Protein AF-A0A916HAW6-F1 (afdb_monomer)

Nearest PDB structures (foldseek):
  4zvb-assembly2_D  TM=3.904E-01  e=3.911E+00  Escherichia coli K-12
  7y58-assembly1_A  TM=3.161E-01  e=3.187E+00  Staphylococcus aureus

Foldseek 3Di:
DPPPQPDDDDPVQVVVLLVLLQVLLVCLLPLLVVLVVVCVVVVVDPVVCVVSLVVLLVVLLAVLLQVLLVVCLVPPHFLQSSLNSLLVSLLVNLVVCVVVVHDPSSSVSSNSSSNSNSNSNSNSNLNSNCNNQPDWDFFAAQAFSPGRDGNVSPHGQDADPVPRGRTHRHHPVVVD

pLDDT: mean 85.17, std 13.58, range [36.12, 97.5]

Secondary structure (DSSP, 8-state):
----------HHHHHHHHHHHHHHHHHHHHHHHHHHHHHGGGTT-HHHHHHHHHHHHHHHHHHHHHHHHHHHHHS---HHHHHHHHHHHHHHHHHHHHHTT--HHHHHHHHHHHHHHHHHHHHHHHHHHHHHH-SEEES-SSEETTT--B-TTS-TTPPPTTT---EEEPPGGGG-

Sequence (176 aa):
MEVAVKIRWTPRRIRVTAAYSLVGFLIAMLFSPVLLVFLLPTIHSMAWMVVCVPLACMIGYTVVGISARGTCRKSPAGPAGIAAGLIIGSIVIAFFASNAGTNIYMTLALPLFGLAQALGGYRGALRGLRENLGGPVPGVGSICAHCGYDLSATAGGWKCPECGGELRYASREAEV

Structure (mmCIF, N/CA/C/O backbone):
data_AF-A0A916HAW6-F1
#
_entry.id   AF-A0A916HAW6-F1
#
loop_
_atom_site.group_PDB
_atom_site.id
_atom_site.type_symbol
_atom_site.label_atom_id
_atom_site.label_alt_id
_atom_site.label_comp_id
_atom_site.label_asym_id
_atom_site.label_entity_id
_atom_site.label_seq_id
_atom_site.pdbx_PDB_ins_code
_atom_site.Cartn_x
_atom_site.Cartn_y
_atom_site.Cartn_z
_atom_site.occupancy
_atom_site.B_iso_or_equiv
_atom_site.auth_seq_id
_atom_site.auth_comp_id
_atom_site.auth_asym_id
_atom_site.auth_atom_id
_atom_site.pdbx_PDB_model_num
ATOM 1 N N . MET A 1 1 ? -11.410 18.889 33.989 1.00 36.12 1 MET A N 1
ATOM 2 C CA . MET A 1 1 ? -10.185 18.077 33.839 1.00 36.12 1 MET A CA 1
ATOM 3 C C . MET A 1 1 ? -10.364 17.222 32.599 1.00 36.12 1 MET A C 1
ATOM 5 O O . MET A 1 1 ? -11.146 16.283 32.634 1.00 36.12 1 MET A O 1
ATOM 9 N N . GLU A 1 2 ? -9.738 17.597 31.485 1.00 37.38 2 GLU A N 1
ATOM 10 C CA . GLU A 1 2 ? -9.724 16.766 30.279 1.00 37.38 2 GLU A CA 1
ATOM 11 C C . GLU A 1 2 ? -8.818 15.565 30.548 1.00 37.38 2 GLU A C 1
ATOM 13 O O . GLU A 1 2 ? -7.605 15.702 30.714 1.00 37.38 2 GLU A O 1
ATOM 18 N N . VAL A 1 3 ? -9.410 14.380 30.671 1.00 41.31 3 VAL A N 1
ATOM 19 C CA . VAL A 1 3 ? -8.638 13.141 30.735 1.00 41.31 3 VAL A CA 1
ATOM 20 C C . VAL A 1 3 ? -8.027 12.955 29.352 1.00 41.31 3 VAL A C 1
ATOM 22 O O . VAL A 1 3 ? -8.728 12.613 28.403 1.00 41.31 3 VAL A O 1
ATOM 25 N N . ALA A 1 4 ? -6.726 13.219 29.223 1.00 40.59 4 ALA A N 1
ATOM 26 C CA . ALA A 1 4 ? -5.970 12.938 28.012 1.00 40.59 4 ALA A CA 1
ATOM 27 C C . ALA A 1 4 ? -5.948 11.419 27.789 1.00 40.59 4 ALA A C 1
ATOM 29 O O . ALA A 1 4 ? -5.068 10.704 28.274 1.00 40.59 4 ALA A O 1
ATOM 30 N N . VAL A 1 5 ? -6.958 10.906 27.087 1.00 42.25 5 VAL A N 1
ATOM 31 C CA . VAL A 1 5 ? -7.019 9.504 26.690 1.00 42.25 5 VAL A CA 1
ATOM 32 C C . VAL A 1 5 ? -5.859 9.270 25.728 1.00 42.25 5 VAL A C 1
ATOM 34 O O . VAL A 1 5 ? -5.850 9.764 24.603 1.00 42.25 5 VAL A O 1
ATOM 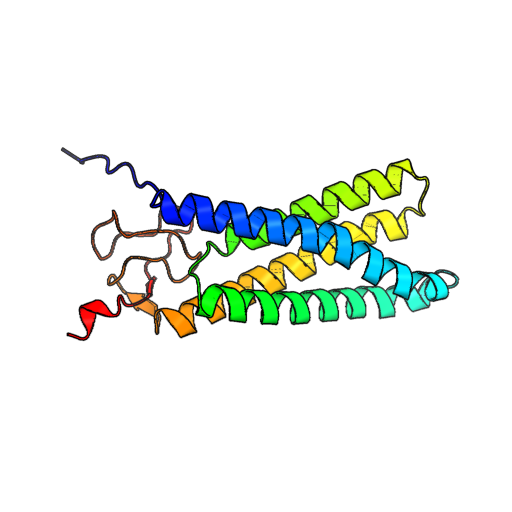37 N N . LYS A 1 6 ? -4.840 8.532 26.175 1.00 42.31 6 LYS A N 1
ATOM 38 C CA . LYS A 1 6 ? -3.748 8.070 25.312 1.00 42.31 6 LYS A CA 1
ATOM 39 C C . LYS A 1 6 ? -4.313 6.996 24.384 1.00 42.31 6 LYS A C 1
ATOM 41 O O . LYS A 1 6 ? -4.301 5.812 24.710 1.00 42.31 6 LYS A O 1
ATOM 46 N N . ILE A 1 7 ? -4.839 7.430 23.243 1.00 47.25 7 ILE A N 1
ATOM 47 C CA . ILE A 1 7 ? -5.381 6.558 22.203 1.00 47.25 7 ILE A CA 1
ATOM 48 C C . ILE A 1 7 ? -4.223 5.704 21.674 1.00 47.25 7 ILE A C 1
ATOM 50 O O . ILE A 1 7 ? -3.283 6.208 21.062 1.00 47.25 7 ILE A O 1
ATOM 54 N N . ARG A 1 8 ? -4.241 4.407 21.986 1.00 54.88 8 ARG A N 1
ATOM 55 C CA . ARG A 1 8 ? -3.257 3.436 21.503 1.00 54.88 8 ARG A CA 1
ATOM 56 C C . ARG A 1 8 ? -3.984 2.392 20.680 1.00 54.88 8 ARG A C 1
ATOM 58 O O . ARG A 1 8 ? -4.965 1.817 21.139 1.00 54.88 8 ARG A O 1
ATOM 65 N N . TRP A 1 9 ? -3.454 2.113 19.495 1.00 59.19 9 TRP A N 1
ATOM 66 C CA . TRP A 1 9 ? -3.799 0.917 18.740 1.00 59.19 9 TRP A CA 1
ATOM 67 C C . TRP A 1 9 ? -3.738 -0.306 19.656 1.00 59.19 9 TRP A C 1
ATOM 69 O O . TRP A 1 9 ? -2.763 -0.475 20.399 1.00 59.19 9 TRP A O 1
ATOM 79 N N . THR A 1 10 ? -4.737 -1.187 19.582 1.00 74.25 10 THR A N 1
ATOM 80 C CA . THR A 1 10 ? -4.650 -2.454 20.313 1.00 74.25 10 THR A CA 1
ATOM 81 C C . THR A 1 10 ? -3.356 -3.192 19.913 1.00 74.25 10 THR A C 1
ATOM 83 O O . THR A 1 10 ? -3.045 -3.287 18.720 1.00 74.25 10 THR A O 1
ATOM 86 N N . PRO A 1 11 ? -2.574 -3.755 20.859 1.00 79.00 11 PRO A N 1
ATOM 87 C CA . PRO A 1 11 ? -1.291 -4.403 20.550 1.00 79.00 11 PRO A CA 1
ATOM 88 C C . PRO A 1 11 ? -1.403 -5.521 19.506 1.00 79.00 11 PRO A C 1
ATOM 90 O O . PRO A 1 11 ? -0.452 -5.832 18.790 1.00 79.00 11 PRO A O 1
ATOM 93 N N . ARG A 1 12 ? -2.581 -6.149 19.415 1.00 80.06 12 ARG A N 1
ATOM 94 C CA . ARG A 1 12 ? -2.911 -7.132 18.381 1.00 80.06 12 ARG A CA 1
ATOM 95 C C . ARG A 1 12 ? -2.966 -6.486 16.995 1.00 80.06 12 ARG A C 1
ATOM 97 O O . ARG A 1 12 ? -2.377 -7.019 16.063 1.00 80.06 12 ARG A O 1
ATOM 104 N N . ARG A 1 13 ? -3.614 -5.329 16.853 1.00 77.06 13 ARG A N 1
ATOM 105 C CA . ARG A 1 13 ? -3.778 -4.642 15.567 1.00 77.06 13 ARG A CA 1
ATOM 106 C C . ARG A 1 13 ? -2.492 -3.989 15.079 1.00 77.06 13 ARG A C 1
ATOM 108 O O . ARG A 1 13 ? -2.249 -4.014 13.876 1.00 77.06 13 ARG A O 1
ATOM 115 N N . ILE A 1 14 ? -1.641 -3.500 15.986 1.00 82.75 14 ILE A N 1
ATOM 116 C CA . ILE A 1 14 ? -0.275 -3.064 15.641 1.00 82.75 14 ILE A CA 1
ATOM 117 C C . ILE A 1 14 ? 0.489 -4.225 15.011 1.00 82.75 14 ILE A C 1
ATOM 119 O O . ILE A 1 14 ? 0.999 -4.085 13.907 1.00 82.75 14 ILE A O 1
ATOM 123 N N . ARG A 1 15 ? 0.512 -5.391 15.673 1.00 88.94 15 ARG A N 1
ATOM 124 C CA . ARG A 1 15 ? 1.212 -6.583 15.167 1.00 88.94 15 ARG A CA 1
ATOM 125 C C . ARG A 1 15 ? 0.683 -7.035 13.809 1.00 88.94 15 ARG A C 1
ATOM 127 O O . ARG A 1 15 ? 1.469 -7.312 12.913 1.00 88.94 15 ARG A O 1
ATOM 134 N N . VAL A 1 16 ? -0.638 -7.061 13.642 1.00 87.38 16 VAL A N 1
ATOM 135 C CA . VAL A 1 16 ? -1.284 -7.430 12.374 1.00 87.38 16 VAL A CA 1
ATOM 136 C C . VAL A 1 16 ? -0.960 -6.414 11.276 1.00 87.38 16 VAL A C 1
ATOM 138 O O . VAL A 1 16 ? -0.604 -6.799 10.168 1.00 87.38 16 VAL A O 1
ATOM 141 N N . THR A 1 17 ? -1.034 -5.117 11.579 1.00 88.00 17 THR A N 1
ATOM 142 C CA . THR A 1 17 ? -0.719 -4.054 10.615 1.00 88.00 17 THR A CA 1
ATOM 143 C C . THR A 1 17 ? 0.752 -4.099 10.225 1.00 88.00 17 THR A C 1
ATOM 145 O O . THR A 1 17 ? 1.039 -4.086 9.039 1.00 88.00 17 THR A O 1
ATOM 148 N N . ALA A 1 18 ? 1.667 -4.259 11.183 1.00 90.69 18 ALA A N 1
ATOM 149 C CA . ALA A 1 18 ? 3.095 -4.417 10.921 1.00 90.69 1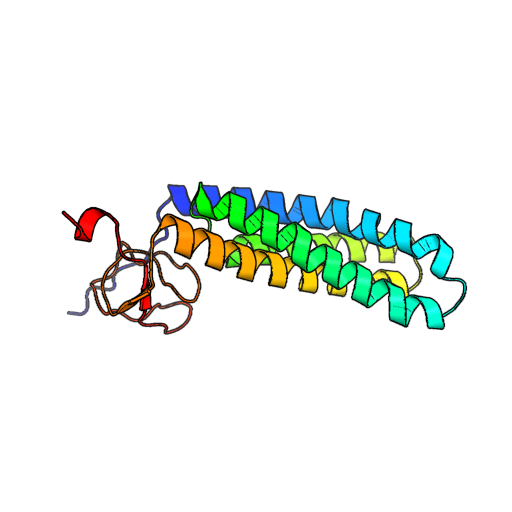8 ALA A CA 1
ATOM 150 C C . ALA A 1 18 ? 3.394 -5.659 10.065 1.00 90.69 18 ALA A C 1
ATOM 152 O O . ALA A 1 18 ? 4.162 -5.573 9.109 1.00 90.69 18 ALA A O 1
ATOM 153 N N . ALA A 1 19 ? 2.746 -6.795 10.349 1.00 92.12 19 ALA A N 1
ATOM 154 C CA . ALA A 1 19 ? 2.878 -8.000 9.535 1.00 92.12 19 ALA A CA 1
ATOM 155 C C . ALA A 1 19 ? 2.411 -7.760 8.091 1.00 92.12 19 ALA A C 1
ATOM 157 O O . ALA A 1 19 ? 3.113 -8.117 7.149 1.00 92.12 19 ALA A O 1
ATOM 158 N N . TYR A 1 20 ? 1.266 -7.101 7.890 1.00 92.12 20 TYR A N 1
ATOM 159 C CA . TYR A 1 20 ? 0.778 -6.797 6.543 1.00 92.12 20 TYR A CA 1
ATOM 160 C C . TYR A 1 20 ? 1.542 -5.664 5.847 1.00 92.12 20 TYR A C 1
ATOM 162 O O . TYR A 1 20 ? 1.634 -5.676 4.622 1.00 92.12 20 TYR A O 1
ATOM 170 N N . SER A 1 21 ? 2.144 -4.733 6.588 1.00 92.69 21 SER A N 1
ATOM 171 C CA . SER A 1 21 ? 3.124 -3.784 6.056 1.00 92.69 21 SER A CA 1
ATOM 172 C C . SER A 1 21 ? 4.347 -4.516 5.512 1.00 92.69 21 SER A C 1
ATOM 174 O O . SER A 1 21 ? 4.775 -4.229 4.399 1.00 92.69 21 SER A O 1
ATOM 176 N N . LEU A 1 22 ? 4.871 -5.501 6.252 1.00 95.25 22 LEU A N 1
ATOM 177 C CA . LEU A 1 22 ? 5.985 -6.334 5.796 1.00 95.25 22 LEU A CA 1
ATOM 178 C C . LEU A 1 22 ? 5.599 -7.153 4.557 1.00 95.25 22 LEU A C 1
ATOM 180 O O . LEU A 1 22 ? 6.357 -7.204 3.595 1.00 95.25 22 LEU A O 1
ATOM 184 N N . VAL A 1 23 ? 4.401 -7.741 4.535 1.00 93.94 23 VAL A N 1
ATOM 185 C CA . VAL A 1 23 ? 3.894 -8.442 3.344 1.00 93.94 23 VAL A CA 1
ATOM 186 C C . VAL A 1 23 ? 3.781 -7.489 2.152 1.00 93.94 23 VAL A C 1
ATOM 188 O O . VAL A 1 23 ? 4.233 -7.831 1.065 1.00 93.94 23 VAL A O 1
ATOM 191 N N . GLY A 1 24 ? 3.239 -6.282 2.343 1.00 90.88 24 GLY A N 1
ATOM 192 C CA . GLY A 1 24 ? 3.180 -5.252 1.303 1.00 90.88 24 GLY A CA 1
ATOM 193 C C . GLY A 1 24 ? 4.568 -4.875 0.780 1.00 90.88 24 GLY A C 1
ATOM 194 O O . GLY A 1 24 ? 4.773 -4.813 -0.427 1.00 90.88 24 GLY A O 1
ATOM 195 N N . PHE A 1 25 ? 5.542 -4.713 1.673 1.00 95.25 25 PHE A N 1
ATOM 196 C CA . PHE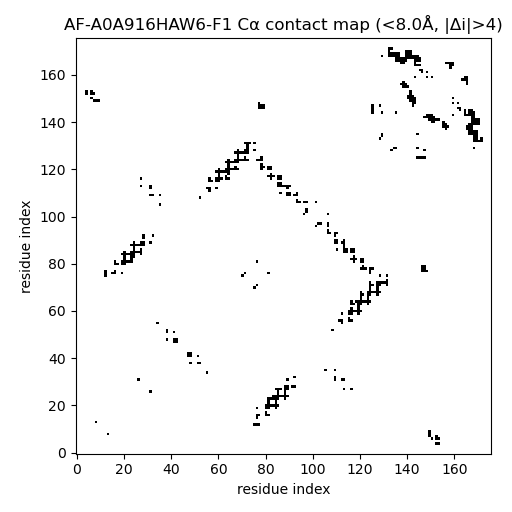 A 1 25 ? 6.938 -4.470 1.314 1.00 95.25 25 PHE A CA 1
ATOM 197 C C . PHE A 1 25 ? 7.520 -5.587 0.439 1.00 95.25 25 PHE A C 1
ATOM 199 O O . PHE A 1 25 ? 8.061 -5.308 -0.630 1.00 95.25 25 PHE A O 1
ATOM 206 N N . LEU A 1 26 ? 7.346 -6.850 0.841 1.00 95.06 26 LEU A N 1
ATOM 207 C CA . LEU A 1 26 ? 7.821 -8.006 0.074 1.00 95.06 26 LEU A CA 1
ATOM 208 C C . LEU A 1 26 ? 7.122 -8.121 -1.287 1.00 95.06 26 LEU A C 1
ATOM 210 O O . LEU A 1 26 ? 7.777 -8.398 -2.291 1.00 95.06 26 LEU A O 1
ATOM 214 N N . ILE A 1 27 ? 5.812 -7.857 -1.344 1.00 93.50 27 ILE A N 1
ATOM 215 C CA . ILE A 1 27 ? 5.061 -7.812 -2.604 1.00 93.50 27 ILE A CA 1
ATOM 216 C C . ILE A 1 27 ? 5.642 -6.737 -3.519 1.00 93.50 27 ILE A C 1
ATOM 218 O O . ILE A 1 27 ? 5.918 -7.037 -4.673 1.00 93.50 27 ILE A O 1
ATOM 222 N N . ALA A 1 28 ? 5.876 -5.515 -3.038 1.00 92.00 28 ALA A N 1
ATOM 223 C CA . ALA A 1 28 ? 6.434 -4.457 -3.876 1.00 92.00 28 ALA A CA 1
ATOM 224 C C . ALA A 1 28 ? 7.857 -4.777 -4.358 1.00 92.00 28 ALA A C 1
ATOM 226 O O . ALA A 1 28 ? 8.161 -4.529 -5.527 1.00 92.00 28 ALA A O 1
ATOM 227 N N . MET A 1 29 ? 8.700 -5.365 -3.501 1.00 92.75 29 MET A N 1
ATOM 228 C CA . MET A 1 29 ? 10.057 -5.785 -3.871 1.00 92.75 29 MET A CA 1
ATOM 229 C C . MET A 1 29 ? 10.082 -6.878 -4.940 1.00 92.75 29 MET A C 1
ATOM 231 O O . MET A 1 29 ? 10.990 -6.882 -5.760 1.00 92.75 29 MET A O 1
ATOM 235 N N . LEU A 1 30 ? 9.115 -7.800 -4.943 1.00 94.00 30 LEU A N 1
ATOM 236 C CA . LEU A 1 30 ? 9.069 -8.905 -5.907 1.00 94.00 30 LEU A CA 1
ATOM 237 C C . LEU A 1 30 ? 8.274 -8.545 -7.163 1.00 94.00 30 LEU A C 1
ATOM 239 O O . LEU A 1 30 ? 8.700 -8.807 -8.284 1.00 94.00 30 LEU A O 1
ATOM 243 N N . PHE A 1 31 ? 7.113 -7.926 -6.988 1.00 91.69 31 PHE A N 1
ATOM 244 C CA . PHE A 1 31 ? 6.169 -7.689 -8.069 1.00 91.69 31 PHE A CA 1
ATOM 245 C C . PHE A 1 31 ? 6.582 -6.523 -8.966 1.00 91.69 31 PHE A C 1
ATOM 247 O O . PHE A 1 31 ? 6.385 -6.597 -10.176 1.00 91.69 31 PHE A O 1
ATOM 254 N N . SER A 1 32 ? 7.201 -5.471 -8.416 1.00 90.25 32 SER A N 1
ATOM 255 C CA . SER A 1 32 ? 7.631 -4.322 -9.228 1.00 90.25 32 SER A CA 1
ATOM 256 C C . SER A 1 32 ? 8.732 -4.696 -10.233 1.00 90.25 32 SER A C 1
ATOM 258 O O . SER A 1 32 ? 8.598 -4.320 -11.397 1.00 90.25 32 SER A O 1
ATOM 260 N N . PRO A 1 33 ? 9.756 -5.500 -9.873 1.00 87.00 33 PRO A N 1
ATOM 261 C CA . PRO A 1 33 ? 10.691 -6.060 -10.848 1.00 87.00 33 PRO A CA 1
ATOM 262 C C . PRO A 1 33 ? 10.044 -7.005 -11.850 1.00 87.00 33 PRO A C 1
ATOM 264 O O . PRO A 1 33 ? 10.406 -6.961 -13.016 1.00 87.00 33 PRO A O 1
ATOM 267 N N . VAL A 1 34 ? 9.081 -7.838 -11.441 1.00 90.75 34 VAL A N 1
ATOM 268 C CA . VAL A 1 34 ? 8.371 -8.718 -12.386 1.00 90.75 34 VAL A CA 1
ATOM 269 C C . VAL A 1 34 ? 7.652 -7.883 -13.444 1.00 90.75 34 VAL A C 1
ATOM 271 O O . VAL A 1 34 ? 7.825 -8.134 -14.634 1.00 90.75 34 VAL A O 1
ATOM 274 N N . LEU A 1 35 ? 6.921 -6.842 -13.032 1.00 86.44 35 LEU A N 1
ATOM 275 C CA . LEU A 1 35 ? 6.302 -5.893 -13.960 1.00 86.44 35 LEU A CA 1
ATOM 276 C C . LEU A 1 35 ? 7.354 -5.222 -14.852 1.00 86.44 35 LEU A C 1
ATOM 278 O O . LEU A 1 35 ? 7.136 -5.111 -16.052 1.00 86.44 35 LEU A O 1
ATOM 282 N N . LEU A 1 36 ? 8.511 -4.846 -14.300 1.00 83.25 36 LEU A N 1
ATOM 283 C CA . LEU A 1 36 ? 9.617 -4.268 -15.063 1.00 83.25 36 LEU A CA 1
ATOM 284 C C . LEU A 1 36 ? 10.209 -5.247 -16.094 1.00 83.25 36 LEU A C 1
ATOM 286 O O . LEU A 1 36 ? 10.515 -4.835 -17.208 1.00 83.25 36 LEU A O 1
ATOM 290 N N . VAL A 1 37 ? 10.332 -6.537 -15.767 1.00 84.94 37 VAL A N 1
ATOM 291 C CA . VAL A 1 37 ? 10.826 -7.578 -16.685 1.00 84.94 37 VAL A CA 1
ATOM 292 C C . VAL A 1 37 ? 9.905 -7.721 -17.893 1.00 84.94 37 VAL A C 1
ATOM 294 O O . VAL A 1 37 ? 10.388 -7.796 -19.021 1.00 84.94 37 VAL A O 1
ATOM 297 N N . PHE A 1 38 ? 8.587 -7.660 -17.690 1.00 78.31 38 PHE A N 1
ATOM 298 C CA . PHE A 1 38 ? 7.623 -7.637 -18.796 1.00 78.31 38 PHE A CA 1
ATOM 299 C C . PHE A 1 38 ? 7.754 -6.392 -19.688 1.00 78.31 38 PHE A C 1
ATOM 301 O O . PHE A 1 38 ? 7.346 -6.429 -20.847 1.00 78.31 38 PHE A O 1
ATOM 308 N N . LEU A 1 39 ? 8.363 -5.315 -19.182 1.00 75.31 39 LEU A N 1
ATOM 309 C CA . LEU A 1 39 ? 8.655 -4.096 -19.936 1.00 75.31 39 LEU A CA 1
ATOM 310 C C . LEU A 1 39 ? 10.014 -4.139 -20.648 1.00 75.31 39 LEU A C 1
ATOM 312 O O . LEU A 1 39 ? 10.261 -3.298 -21.516 1.00 75.31 39 LEU A O 1
ATOM 316 N N . LEU A 1 40 ? 10.888 -5.109 -20.347 1.00 76.81 40 LEU A N 1
ATOM 317 C CA . LEU A 1 40 ? 12.226 -5.189 -20.945 1.00 76.81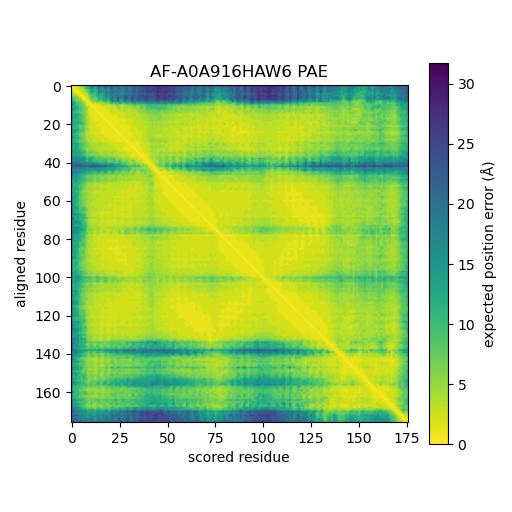 40 LEU A CA 1
ATOM 318 C C . LEU A 1 40 ? 12.231 -5.316 -22.484 1.00 76.81 40 LEU A C 1
ATOM 320 O O . LEU A 1 40 ? 13.039 -4.651 -23.127 1.00 76.81 40 LEU A O 1
ATOM 324 N N . PR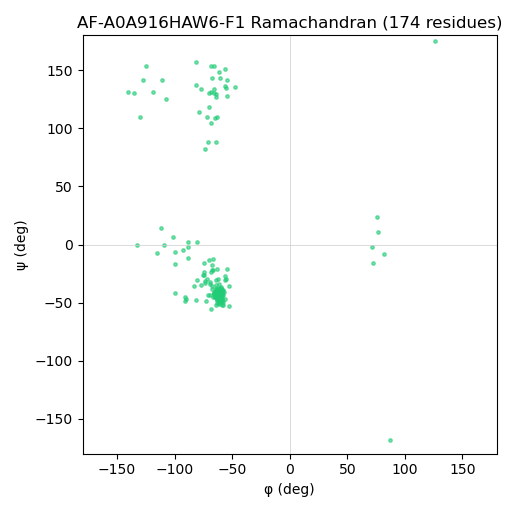O A 1 41 ? 11.332 -6.080 -23.131 1.00 68.50 41 PRO A N 1
ATOM 325 C CA . PRO A 1 41 ? 11.303 -6.151 -24.596 1.00 68.50 41 PRO A CA 1
ATOM 326 C C . PRO A 1 41 ? 10.879 -4.824 -25.245 1.00 68.50 41 PRO A C 1
ATOM 328 O O . PRO A 1 41 ? 11.170 -4.565 -26.409 1.00 68.50 41 PRO A O 1
ATOM 331 N N . THR A 1 42 ? 10.182 -3.972 -24.489 1.00 67.00 42 THR A N 1
ATOM 332 C CA . THR A 1 42 ? 9.575 -2.732 -24.985 1.00 67.00 42 THR A CA 1
ATOM 333 C C . THR A 1 42 ? 10.461 -1.491 -24.843 1.00 67.00 42 THR A C 1
ATOM 335 O O . THR A 1 42 ? 10.116 -0.430 -25.359 1.00 67.00 42 THR A O 1
ATOM 338 N N . ILE A 1 43 ? 11.634 -1.607 -24.208 1.00 63.50 43 ILE A N 1
ATOM 339 C CA . ILE A 1 43 ? 12.537 -0.467 -23.942 1.00 63.50 43 ILE A CA 1
ATOM 340 C C . ILE A 1 43 ? 13.137 0.110 -25.229 1.00 63.50 43 ILE A C 1
ATOM 342 O O . ILE A 1 43 ? 13.635 1.231 -25.235 1.00 63.50 43 ILE A O 1
ATOM 346 N N . HIS A 1 44 ? 13.106 -0.632 -26.338 1.00 71.06 44 HIS A N 1
ATOM 347 C CA . HIS A 1 44 ? 13.694 -0.171 -27.595 1.00 71.06 44 HIS A CA 1
ATOM 348 C C . HIS A 1 44 ? 12.968 1.040 -28.204 1.00 71.06 44 HIS A C 1
ATOM 350 O O . HIS A 1 44 ? 13.522 1.685 -29.088 1.00 71.06 44 HIS A O 1
ATOM 356 N N . SER A 1 45 ? 11.771 1.402 -27.720 1.00 80.12 45 SER A N 1
ATOM 357 C CA . SER A 1 45 ? 11.085 2.626 -28.141 1.00 80.12 45 SER A CA 1
ATOM 358 C C . SER A 1 45 ? 10.384 3.322 -26.977 1.00 80.12 45 SER A C 1
ATOM 360 O O . SER A 1 45 ? 9.595 2.715 -26.250 1.00 80.12 45 SER A O 1
ATOM 362 N N . MET A 1 46 ? 10.604 4.637 -26.848 1.00 79.81 46 MET A N 1
ATOM 363 C CA . MET A 1 46 ? 9.879 5.477 -25.885 1.00 79.81 46 MET A CA 1
ATOM 364 C C . MET A 1 46 ? 8.358 5.378 -26.051 1.00 79.81 46 MET A C 1
ATOM 366 O O . MET A 1 46 ? 7.637 5.488 -25.062 1.00 79.81 46 MET A O 1
ATOM 370 N N . ALA A 1 47 ? 7.869 5.123 -27.270 1.00 83.62 47 ALA A N 1
ATOM 371 C CA . ALA A 1 47 ? 6.440 4.993 -27.535 1.00 83.62 47 ALA A CA 1
ATOM 372 C C . ALA A 1 47 ? 5.810 3.839 -26.740 1.00 83.62 47 ALA A C 1
ATOM 374 O O . ALA A 1 47 ? 4.712 3.985 -26.206 1.00 83.62 47 ALA A O 1
ATOM 375 N N . TRP A 1 48 ? 6.517 2.714 -26.591 1.00 83.25 48 TRP A N 1
ATOM 376 C CA . TRP A 1 48 ? 5.992 1.586 -25.826 1.00 83.25 48 TRP A CA 1
ATOM 377 C C . TRP A 1 48 ? 6.014 1.834 -24.319 1.00 83.25 48 TRP A C 1
ATOM 379 O O . TRP A 1 48 ? 5.100 1.389 -23.629 1.00 83.25 48 TRP A O 1
ATOM 389 N N . MET A 1 49 ? 6.975 2.602 -23.795 1.00 82.69 49 MET A N 1
ATOM 390 C CA . MET A 1 49 ? 6.973 2.969 -22.372 1.00 82.69 49 MET A CA 1
ATOM 391 C C . MET A 1 49 ? 5.700 3.730 -21.980 1.00 82.69 49 MET A C 1
ATOM 393 O O . MET A 1 49 ? 5.130 3.457 -20.925 1.00 82.69 49 MET A O 1
ATOM 397 N N . VAL A 1 50 ? 5.209 4.617 -22.852 1.00 85.19 50 VAL A N 1
ATOM 398 C CA . VAL A 1 50 ? 3.968 5.381 -22.627 1.00 85.19 50 VAL A CA 1
ATOM 399 C C . VAL A 1 50 ? 2.742 4.471 -22.513 1.00 85.19 50 VAL A C 1
ATOM 401 O O . VAL A 1 50 ? 1.806 4.805 -21.795 1.00 85.19 50 VAL A O 1
ATOM 404 N N . VAL A 1 51 ? 2.739 3.311 -23.170 1.00 87.38 51 VAL A N 1
ATOM 405 C CA . VAL A 1 51 ? 1.614 2.362 -23.132 1.00 87.38 51 VAL A CA 1
ATOM 406 C C . VAL A 1 51 ? 1.770 1.366 -21.988 1.00 87.38 51 VAL A C 1
ATOM 408 O O . VAL A 1 51 ? 0.838 1.115 -21.220 1.00 87.38 51 VAL A O 1
ATOM 411 N N . CYS A 1 52 ? 2.958 0.789 -21.855 1.00 87.50 52 CYS A N 1
ATOM 412 C CA . CYS A 1 52 ? 3.157 -0.356 -20.992 1.00 87.50 52 CYS A CA 1
ATOM 413 C C . CYS A 1 52 ? 3.316 0.038 -19.514 1.00 87.50 52 CYS A C 1
ATOM 415 O O . CYS A 1 52 ? 2.865 -0.711 -18.649 1.00 87.50 52 CYS A O 1
ATOM 417 N N . VAL A 1 53 ? 3.861 1.224 -19.200 1.00 90.12 53 VAL A N 1
ATOM 418 C CA . VAL A 1 53 ? 3.950 1.712 -17.809 1.00 90.12 53 VAL A CA 1
ATOM 419 C C . VAL A 1 53 ? 2.553 1.935 -17.204 1.00 90.12 53 VAL A C 1
ATOM 421 O O . VAL A 1 53 ? 2.281 1.353 -16.152 1.00 90.12 53 VAL A O 1
ATOM 424 N N . PRO A 1 54 ? 1.615 2.675 -17.834 1.00 92.50 54 PRO A N 1
ATOM 425 C CA . PRO A 1 54 ? 0.251 2.791 -17.317 1.00 92.50 54 PRO A CA 1
ATOM 426 C C . PRO A 1 54 ?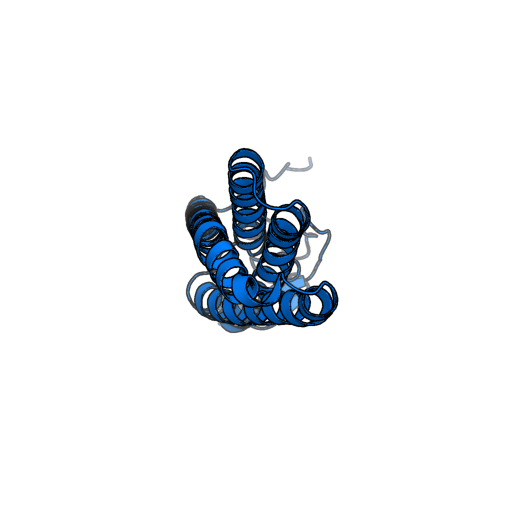 -0.464 1.447 -17.193 1.00 92.50 54 PRO A C 1
ATOM 428 O O . PRO A 1 54 ? -1.159 1.215 -16.203 1.00 92.50 54 PRO A O 1
ATOM 431 N N . LEU A 1 55 ? -0.270 0.542 -18.158 1.00 92.38 55 LEU A N 1
ATOM 432 C CA . LEU A 1 55 ? -0.861 -0.793 -18.108 1.00 92.38 55 LEU A CA 1
ATOM 433 C C . LEU A 1 55 ? -0.341 -1.590 -16.902 1.00 92.38 55 LEU A C 1
ATOM 435 O O . LEU A 1 55 ? -1.138 -2.149 -16.148 1.00 92.38 55 LEU A O 1
ATOM 439 N N . ALA A 1 56 ? 0.972 -1.581 -16.664 1.00 92.00 56 ALA A N 1
ATOM 440 C CA . ALA A 1 56 ? 1.587 -2.208 -15.498 1.00 92.00 56 ALA A CA 1
ATOM 441 C C . ALA A 1 56 ? 1.102 -1.575 -14.182 1.00 92.00 56 ALA A C 1
ATOM 443 O O . ALA A 1 56 ? 0.779 -2.299 -13.240 1.00 92.00 56 ALA A O 1
ATOM 444 N N . CYS A 1 57 ? 0.956 -0.245 -14.125 1.00 94.50 57 CYS A N 1
ATOM 445 C CA . CYS A 1 57 ? 0.342 0.451 -12.990 1.00 94.50 57 CYS A CA 1
ATOM 446 C C . CYS A 1 57 ? -1.100 -0.018 -12.741 1.00 94.50 57 CYS A C 1
ATOM 448 O O . CYS A 1 57 ? -1.468 -0.269 -11.594 1.00 94.50 57 CYS A O 1
ATOM 450 N N . MET A 1 58 ? -1.918 -0.164 -13.790 1.00 96.00 58 MET A N 1
ATOM 451 C CA . MET A 1 58 ? -3.301 -0.641 -13.663 1.00 96.00 58 MET A CA 1
ATOM 452 C C . MET A 1 58 ? -3.374 -2.092 -13.178 1.00 96.00 58 MET A C 1
ATOM 454 O O . MET A 1 58 ? -4.178 -2.408 -12.296 1.00 96.00 58 MET A O 1
ATOM 458 N N . ILE A 1 59 ? -2.518 -2.973 -13.701 1.00 94.56 59 ILE A N 1
ATOM 459 C CA . ILE A 1 59 ? -2.405 -4.361 -13.229 1.00 94.56 59 ILE A CA 1
ATOM 460 C C . ILE A 1 59 ? -1.977 -4.370 -11.755 1.00 94.56 59 ILE A C 1
ATOM 462 O O . ILE A 1 59 ? -2.615 -5.017 -10.926 1.00 94.56 59 ILE A O 1
ATOM 466 N N . GLY A 1 60 ? -0.963 -3.574 -11.404 1.00 94.50 60 GLY A N 1
ATOM 467 C CA . GLY A 1 60 ? -0.496 -3.372 -10.034 1.00 94.50 60 GLY A CA 1
ATOM 468 C C . GLY A 1 60 ? -1.611 -2.962 -9.078 1.00 94.50 60 GLY A C 1
ATOM 469 O O . GLY A 1 60 ? -1.855 -3.613 -8.062 1.00 94.50 60 GLY A O 1
ATOM 470 N N . TYR A 1 61 ? -2.334 -1.909 -9.447 1.00 96.94 61 TYR A N 1
ATOM 471 C CA . TYR A 1 61 ? -3.456 -1.372 -8.690 1.00 96.94 61 TYR A CA 1
ATOM 472 C C . TYR A 1 61 ? -4.566 -2.414 -8.479 1.00 96.94 61 TYR A C 1
ATOM 474 O O . TYR A 1 61 ? -5.065 -2.581 -7.364 1.00 96.94 61 TYR A O 1
ATOM 482 N N . THR A 1 62 ? -4.957 -3.134 -9.534 1.00 96.50 62 THR A N 1
ATOM 483 C CA . THR A 1 62 ? -6.080 -4.085 -9.487 1.00 96.50 62 THR A CA 1
ATOM 484 C C . THR A 1 62 ? -5.740 -5.351 -8.705 1.00 96.50 62 THR A C 1
ATOM 486 O O . THR A 1 62 ? -6.494 -5.721 -7.802 1.00 96.50 62 THR A O 1
ATOM 489 N N . VAL A 1 63 ? -4.598 -5.985 -8.986 1.00 95.81 63 VAL A N 1
ATOM 490 C CA . VAL A 1 63 ? -4.168 -7.226 -8.319 1.00 95.81 63 VAL A CA 1
ATOM 491 C C . VAL A 1 63 ? -3.952 -6.995 -6.825 1.00 95.81 63 VAL A C 1
ATOM 493 O O . VAL A 1 63 ? -4.482 -7.742 -5.992 1.00 95.81 63 VAL A O 1
ATOM 496 N N . VAL A 1 64 ? -3.231 -5.928 -6.462 1.00 96.44 64 VAL A N 1
ATOM 497 C CA . VAL A 1 64 ? -2.989 -5.591 -5.052 1.00 96.44 64 VAL A CA 1
ATOM 498 C C . VAL A 1 64 ? -4.291 -5.175 -4.370 1.00 96.44 64 VAL A C 1
ATOM 500 O O . VAL A 1 64 ? -4.545 -5.589 -3.240 1.00 96.44 64 VAL A O 1
ATOM 503 N N . GLY A 1 65 ? -5.170 -4.440 -5.058 1.00 97.00 65 GLY A N 1
ATOM 504 C CA . GLY A 1 65 ? -6.470 -4.049 -4.516 1.00 97.00 65 GLY A CA 1
ATOM 505 C C . GLY A 1 65 ? -7.394 -5.232 -4.213 1.00 97.00 65 GLY A C 1
ATOM 506 O O . GLY A 1 65 ? -7.992 -5.285 -3.136 1.00 97.00 65 GLY A O 1
ATOM 507 N N . ILE A 1 66 ? -7.486 -6.219 -5.109 1.00 96.94 66 ILE A N 1
ATOM 508 C CA . ILE A 1 66 ? -8.270 -7.445 -4.876 1.00 96.94 66 ILE A CA 1
ATOM 509 C C . ILE A 1 66 ? -7.691 -8.236 -3.693 1.00 96.94 66 ILE A C 1
ATOM 511 O O . ILE A 1 66 ? -8.438 -8.667 -2.810 1.00 96.94 66 ILE A O 1
ATOM 515 N N . SER A 1 67 ? -6.365 -8.369 -3.636 1.00 95.31 67 SER A N 1
ATOM 516 C CA . SER A 1 67 ? -5.669 -9.103 -2.571 1.00 95.31 67 SER A CA 1
ATOM 517 C C . SER A 1 67 ? -5.841 -8.434 -1.203 1.00 95.31 67 SER A C 1
ATOM 519 O O . SER A 1 67 ? -6.173 -9.093 -0.212 1.00 95.31 67 SER A O 1
ATOM 521 N N . ALA A 1 68 ? -5.694 -7.107 -1.146 1.00 95.75 68 ALA A N 1
ATOM 522 C CA . ALA A 1 68 ? -5.897 -6.321 0.066 1.00 95.75 68 ALA A CA 1
ATOM 523 C C . ALA A 1 68 ? -7.354 -6.383 0.544 1.00 95.75 68 ALA A C 1
ATOM 525 O O . ALA A 1 68 ? -7.600 -6.562 1.736 1.00 95.75 68 ALA A O 1
ATOM 526 N N . ARG A 1 69 ? -8.327 -6.337 -0.378 1.00 96.81 69 ARG A N 1
ATOM 527 C CA . ARG A 1 69 ? -9.748 -6.537 -0.057 1.00 96.81 69 ARG A CA 1
ATOM 528 C C . ARG A 1 69 ? -9.989 -7.899 0.581 1.00 96.81 69 ARG A C 1
ATOM 530 O O . ARG A 1 69 ? -10.579 -7.962 1.655 1.00 96.81 69 ARG A O 1
ATOM 537 N N . GLY A 1 70 ? -9.522 -8.978 -0.050 1.00 94.56 70 GLY A N 1
ATOM 538 C CA . GLY A 1 70 ? -9.691 -10.339 0.469 1.00 94.56 70 GLY A CA 1
ATOM 539 C C . GLY A 1 70 ? -9.064 -10.526 1.854 1.00 94.56 70 GLY A C 1
ATOM 540 O O . GLY A 1 70 ? -9.643 -11.191 2.714 1.00 94.56 70 GLY A O 1
ATOM 541 N N . THR A 1 71 ? -7.922 -9.877 2.083 1.00 93.00 71 THR A N 1
ATOM 542 C CA . THR A 1 71 ? -7.212 -9.880 3.365 1.00 93.00 71 THR A CA 1
ATOM 543 C C . THR A 1 71 ? -7.990 -9.127 4.442 1.00 93.00 71 THR A C 1
ATOM 545 O O . THR A 1 71 ? -8.336 -9.712 5.467 1.00 93.00 71 THR A O 1
ATOM 548 N N . CYS A 1 72 ? -8.340 -7.860 4.199 1.00 91.69 72 CYS A N 1
ATOM 549 C CA . CYS A 1 72 ? -9.054 -7.017 5.163 1.00 91.69 72 CYS A CA 1
ATOM 550 C C . CYS A 1 72 ? -10.489 -7.486 5.440 1.00 91.69 72 CYS A C 1
ATOM 552 O O . CYS A 1 72 ? -11.024 -7.213 6.517 1.00 91.69 72 CYS A O 1
ATOM 554 N N . ARG A 1 73 ? -11.082 -8.255 4.515 1.00 92.94 73 ARG A N 1
ATOM 555 C CA . ARG A 1 73 ? -12.360 -8.939 4.735 1.00 92.94 73 ARG A CA 1
ATOM 556 C C . ARG A 1 73 ? -12.281 -9.997 5.842 1.00 92.94 73 ARG A C 1
ATOM 558 O O . ARG A 1 73 ? -13.281 -10.256 6.495 1.00 92.94 73 ARG A O 1
ATOM 565 N N . LYS A 1 74 ? -11.115 -10.625 6.039 1.00 89.31 74 LYS A N 1
ATOM 566 C CA . LYS A 1 74 ? -10.894 -11.675 7.052 1.00 89.31 74 LYS A CA 1
ATOM 567 C C . LYS A 1 74 ? -10.212 -11.135 8.311 1.00 89.31 74 LYS A C 1
ATOM 569 O O . LYS A 1 74 ? -10.608 -11.479 9.419 1.00 89.31 74 LYS A O 1
ATOM 574 N N . SER A 1 75 ? -9.212 -10.274 8.135 1.00 87.69 75 SER A N 1
ATOM 575 C CA . SER A 1 75 ? -8.354 -9.756 9.204 1.00 87.69 75 SER A CA 1
ATOM 576 C C . SER A 1 75 ? -8.265 -8.229 9.110 1.00 87.69 75 SER A C 1
ATOM 578 O O . SER A 1 75 ? -7.636 -7.728 8.177 1.00 87.69 75 SER A O 1
ATOM 580 N N . PRO A 1 76 ? -8.857 -7.457 10.045 1.00 82.19 76 PRO A N 1
ATOM 581 C CA . PRO A 1 76 ? -8.927 -5.997 9.949 1.00 82.19 76 PRO A CA 1
ATOM 582 C C . PRO A 1 76 ? -7.569 -5.319 10.221 1.00 82.19 76 PRO A C 1
ATOM 584 O O . PRO A 1 76 ? -7.283 -4.832 11.318 1.00 82.19 76 PRO A O 1
ATOM 587 N N . ALA A 1 77 ? -6.723 -5.271 9.194 1.00 87.69 77 ALA A N 1
ATOM 588 C CA . ALA A 1 77 ? -5.454 -4.547 9.181 1.00 87.69 77 ALA A CA 1
ATOM 589 C C . ALA A 1 77 ? -5.645 -3.049 8.890 1.00 87.69 77 ALA A C 1
ATOM 591 O O . ALA A 1 77 ? -6.647 -2.651 8.293 1.00 87.69 77 ALA A O 1
ATOM 592 N N . GLY A 1 78 ? -4.681 -2.217 9.295 1.00 86.88 78 GLY A N 1
ATOM 593 C CA . GLY A 1 78 ? -4.642 -0.800 8.928 1.00 86.88 78 GLY A CA 1
ATOM 594 C C . GLY A 1 78 ? -4.310 -0.605 7.437 1.00 86.88 78 GLY A C 1
ATOM 595 O O . GLY A 1 78 ? -3.205 -0.970 7.031 1.00 86.88 78 GLY A O 1
ATOM 596 N N . PRO A 1 79 ? -5.195 0.005 6.620 1.00 92.00 79 PRO A N 1
ATOM 597 C CA . PRO A 1 79 ? -4.950 0.231 5.190 1.00 92.00 79 PRO A CA 1
ATOM 598 C C . PRO A 1 79 ? -3.685 1.052 4.912 1.00 92.00 79 PRO A C 1
ATOM 600 O O . PRO A 1 79 ? -2.933 0.746 3.988 1.00 92.00 79 PRO A O 1
ATOM 603 N N . ALA A 1 80 ? -3.423 2.065 5.745 1.00 91.12 80 ALA A N 1
ATOM 604 C CA . ALA A 1 80 ? -2.238 2.915 5.639 1.00 91.12 80 ALA A CA 1
ATOM 605 C C . ALA A 1 80 ? -0.932 2.121 5.809 1.00 91.12 80 ALA A C 1
ATOM 607 O O . ALA A 1 80 ? 0.031 2.364 5.089 1.00 91.12 80 ALA A O 1
ATOM 608 N N . GLY A 1 81 ? -0.914 1.125 6.702 1.00 90.31 81 GLY A N 1
ATOM 609 C CA . GLY A 1 81 ? 0.253 0.266 6.896 1.00 90.31 81 GLY A CA 1
ATOM 610 C C . GLY A 1 81 ? 0.584 -0.564 5.654 1.00 90.31 81 GLY A C 1
ATOM 611 O O . GLY A 1 81 ? 1.754 -0.666 5.286 1.00 90.31 81 GLY A O 1
ATOM 612 N N . ILE A 1 82 ? -0.431 -1.117 4.982 1.00 93.56 82 ILE A N 1
ATOM 613 C CA . ILE A 1 82 ? -0.254 -1.876 3.732 1.00 93.56 82 ILE A CA 1
ATOM 614 C C . ILE A 1 82 ? 0.317 -0.962 2.641 1.00 93.56 82 ILE A C 1
ATOM 616 O O . ILE A 1 82 ? 1.302 -1.311 1.993 1.00 93.56 82 ILE A O 1
ATOM 620 N N . ALA A 1 83 ? -0.270 0.228 2.476 1.00 95.06 83 ALA A N 1
ATOM 621 C CA . ALA A 1 83 ? 0.177 1.216 1.498 1.00 95.06 83 ALA A CA 1
ATOM 622 C C . ALA A 1 83 ? 1.623 1.676 1.751 1.00 95.06 83 ALA A C 1
ATOM 624 O O . ALA A 1 83 ? 2.422 1.720 0.818 1.00 95.06 83 ALA A O 1
ATOM 625 N N . ALA A 1 84 ? 1.980 1.951 3.009 1.00 94.94 84 ALA A N 1
ATOM 626 C CA . ALA A 1 84 ? 3.334 2.344 3.388 1.00 94.94 84 ALA A CA 1
ATOM 627 C C . ALA A 1 84 ? 4.359 1.253 3.052 1.00 94.94 84 ALA A C 1
ATOM 629 O O . ALA A 1 84 ? 5.392 1.550 2.457 1.00 94.94 84 ALA A O 1
ATOM 630 N N . GLY A 1 85 ? 4.051 -0.011 3.366 1.00 94.75 85 GLY A N 1
ATOM 631 C CA . GLY A 1 85 ? 4.907 -1.146 3.017 1.00 94.75 85 GLY A CA 1
ATOM 632 C C . GLY A 1 85 ? 5.185 -1.225 1.515 1.00 94.75 85 GLY A C 1
ATOM 633 O O . GLY A 1 85 ? 6.342 -1.324 1.111 1.00 94.75 85 GLY A O 1
ATOM 634 N N . LEU A 1 86 ? 4.140 -1.099 0.691 1.00 96.56 86 LEU A N 1
ATOM 635 C CA . LEU A 1 86 ? 4.251 -1.133 -0.772 1.00 96.56 86 LEU A CA 1
ATOM 636 C C . LEU A 1 86 ? 5.123 0.011 -1.320 1.00 96.56 86 LEU A C 1
ATOM 638 O O . LEU A 1 86 ? 6.019 -0.227 -2.130 1.00 96.56 86 LEU A O 1
ATOM 642 N N . ILE A 1 87 ? 4.914 1.245 -0.846 1.00 96.31 87 ILE A N 1
ATOM 643 C CA . ILE A 1 87 ? 5.722 2.402 -1.269 1.00 96.31 87 ILE A CA 1
ATOM 644 C C . ILE A 1 87 ? 7.185 2.204 -0.867 1.00 96.31 87 ILE A C 1
ATOM 646 O O . ILE A 1 87 ? 8.069 2.319 -1.714 1.00 96.31 87 ILE A O 1
ATOM 650 N N . ILE A 1 88 ? 7.454 1.858 0.395 1.00 96.88 88 ILE A N 1
ATOM 651 C CA . ILE A 1 88 ? 8.823 1.670 0.893 1.00 96.88 88 ILE A CA 1
ATOM 652 C C . ILE A 1 88 ? 9.532 0.564 0.104 1.00 96.88 88 ILE A C 1
ATOM 654 O O . ILE A 1 88 ? 10.662 0.764 -0.335 1.00 96.88 88 ILE A O 1
ATOM 658 N N . GLY A 1 89 ? 8.861 -0.564 -0.152 1.00 95.38 89 GLY A N 1
ATOM 659 C CA . GLY A 1 89 ? 9.425 -1.656 -0.952 1.00 95.38 89 GLY A CA 1
ATOM 660 C C . GLY A 1 89 ? 9.794 -1.214 -2.367 1.00 95.38 89 GLY A C 1
ATOM 661 O O . GLY A 1 89 ? 10.874 -1.549 -2.853 1.00 95.38 89 GLY A O 1
ATOM 662 N N . SER A 1 90 ? 8.948 -0.394 -2.999 1.00 96.06 90 SER A N 1
ATOM 663 C CA . SER A 1 90 ? 9.210 0.153 -4.336 1.00 96.06 90 SER A CA 1
ATOM 664 C C . SER A 1 90 ? 10.386 1.139 -4.382 1.00 96.06 90 SER A C 1
ATOM 666 O O . SER A 1 90 ? 11.155 1.143 -5.341 1.00 96.06 90 SER A O 1
ATOM 668 N N . ILE A 1 91 ? 10.572 1.945 -3.333 1.00 96.19 91 ILE A N 1
ATOM 669 C CA . ILE A 1 91 ? 11.692 2.889 -3.231 1.00 96.19 91 ILE A CA 1
ATOM 670 C C . ILE A 1 91 ? 12.997 2.128 -3.006 1.00 96.19 91 ILE A C 1
ATOM 672 O O . ILE A 1 91 ? 14.000 2.420 -3.653 1.00 96.19 91 ILE A O 1
ATOM 676 N N . VAL A 1 92 ? 12.984 1.122 -2.127 1.00 97.12 92 VAL A N 1
ATOM 677 C CA . VAL A 1 92 ? 14.160 0.288 -1.851 1.00 97.12 92 VAL A CA 1
ATOM 678 C C . VAL A 1 92 ? 14.616 -0.435 -3.116 1.00 97.12 92 VAL A C 1
ATOM 680 O O . VAL A 1 92 ? 15.801 -0.404 -3.442 1.00 97.12 92 VAL A O 1
ATOM 683 N N . ILE A 1 93 ? 13.697 -1.033 -3.880 1.00 95.12 93 ILE A N 1
ATOM 684 C CA . ILE A 1 93 ? 14.077 -1.711 -5.124 1.00 95.12 93 ILE A CA 1
ATOM 685 C C . ILE A 1 93 ? 14.538 -0.728 -6.209 1.00 95.12 93 ILE A C 1
ATOM 687 O O . ILE A 1 93 ? 15.477 -1.037 -6.937 1.00 95.12 93 ILE A O 1
ATOM 691 N N . ALA A 1 94 ? 13.959 0.477 -6.278 1.00 94.44 94 ALA A N 1
ATOM 692 C CA . ALA A 1 94 ? 14.443 1.538 -7.162 1.00 94.44 94 ALA A CA 1
ATOM 693 C C . ALA A 1 94 ? 15.870 1.977 -6.802 1.00 94.44 94 ALA A C 1
ATOM 695 O O . ALA A 1 94 ? 16.701 2.158 -7.690 1.00 94.44 94 ALA A O 1
ATOM 696 N N . PHE A 1 95 ? 16.185 2.080 -5.508 1.00 95.75 95 PHE A N 1
ATOM 697 C CA . PHE A 1 95 ? 17.538 2.367 -5.037 1.00 95.75 95 PHE A CA 1
ATOM 698 C C . PHE A 1 95 ? 18.527 1.274 -5.466 1.00 95.75 95 PHE A C 1
ATOM 700 O O . PHE A 1 95 ? 19.579 1.587 -6.023 1.00 95.75 95 PHE A O 1
ATOM 707 N N . PHE A 1 96 ? 18.188 -0.006 -5.282 1.00 95.31 96 PHE A N 1
ATOM 708 C CA . PHE A 1 96 ? 19.038 -1.109 -5.746 1.00 95.31 96 PHE A CA 1
ATOM 709 C C . PHE A 1 96 ? 19.220 -1.110 -7.269 1.00 95.31 96 PHE A C 1
ATOM 711 O O . PHE A 1 96 ? 20.344 -1.264 -7.741 1.00 95.31 96 PHE A O 1
ATOM 718 N N . ALA A 1 97 ? 18.150 -0.874 -8.032 1.00 91.44 97 ALA A N 1
ATOM 719 C CA . ALA A 1 97 ? 18.209 -0.777 -9.490 1.00 91.44 97 ALA A CA 1
ATOM 720 C C . ALA A 1 97 ? 19.151 0.356 -9.940 1.00 91.44 97 ALA A C 1
ATOM 722 O O . ALA A 1 97 ? 20.053 0.135 -10.748 1.00 91.44 97 ALA A O 1
ATOM 723 N N . SER A 1 98 ? 19.030 1.539 -9.323 1.00 93.06 98 SER A N 1
ATOM 724 C CA . SER A 1 98 ? 19.907 2.682 -9.597 1.00 93.06 98 SER A CA 1
ATOM 725 C C . SER A 1 98 ? 21.387 2.362 -9.371 1.00 93.06 98 SER A C 1
ATOM 727 O O . SER A 1 98 ? 22.224 2.779 -10.166 1.00 93.06 98 SER A O 1
ATOM 729 N N . ASN A 1 99 ? 21.719 1.623 -8.307 1.00 94.56 99 ASN A N 1
ATOM 730 C CA . ASN A 1 99 ? 23.100 1.226 -8.009 1.00 94.56 99 ASN A CA 1
ATOM 731 C C . ASN A 1 99 ? 23.615 0.115 -8.939 1.00 94.56 99 ASN A C 1
ATOM 733 O O . ASN A 1 99 ? 24.818 0.006 -9.151 1.00 94.56 99 ASN A O 1
ATOM 737 N N . ALA A 1 100 ? 22.721 -0.683 -9.524 1.00 92.50 100 ALA A N 1
ATOM 738 C CA . ALA A 1 100 ? 23.061 -1.709 -10.508 1.00 92.50 100 ALA A CA 1
ATOM 739 C C . ALA A 1 100 ? 23.276 -1.150 -11.931 1.00 92.50 100 ALA A C 1
ATOM 741 O O . ALA A 1 100 ? 23.515 -1.919 -12.859 1.00 92.50 100 ALA A O 1
ATOM 742 N N . GLY A 1 101 ? 23.176 0.171 -12.123 1.00 89.38 101 GLY A N 1
ATOM 743 C CA . GLY A 1 101 ? 23.361 0.812 -13.426 1.00 89.38 101 GLY A CA 1
ATOM 744 C C . GLY A 1 101 ? 22.176 0.638 -14.380 1.00 89.38 101 GLY A C 1
ATOM 745 O O . GLY A 1 101 ? 22.356 0.712 -15.595 1.00 89.38 101 GLY A O 1
ATOM 746 N N . THR A 1 102 ? 20.960 0.398 -13.869 1.00 86.56 102 THR A N 1
ATOM 747 C CA . THR A 1 102 ? 19.766 0.357 -14.727 1.00 86.56 102 THR A CA 1
ATOM 748 C C . THR A 1 102 ? 19.465 1.723 -15.340 1.00 86.56 102 THR A C 1
ATOM 750 O O . THR A 1 102 ? 19.776 2.771 -14.776 1.00 86.56 102 THR A O 1
ATOM 753 N N . ASN A 1 103 ? 18.794 1.715 -16.493 1.00 87.00 103 ASN A N 1
ATOM 754 C CA . ASN A 1 103 ? 18.359 2.933 -17.170 1.00 87.00 103 ASN A CA 1
ATOM 755 C C . ASN A 1 103 ? 17.486 3.812 -16.247 1.00 87.00 103 ASN A C 1
ATOM 757 O O . ASN A 1 103 ? 16.566 3.309 -15.599 1.00 87.00 103 ASN A O 1
ATOM 761 N N . ILE A 1 104 ? 17.730 5.129 -16.237 1.00 88.69 104 ILE A N 1
ATOM 762 C CA . ILE A 1 104 ? 17.010 6.098 -15.396 1.00 88.69 104 ILE A CA 1
ATOM 763 C C . ILE A 1 104 ? 15.482 6.016 -15.539 1.00 88.69 104 ILE A C 1
ATOM 765 O O . ILE A 1 104 ? 14.773 6.133 -14.541 1.00 88.69 104 ILE A O 1
ATOM 769 N N . TYR A 1 105 ? 14.960 5.742 -16.738 1.00 87.06 105 TYR A N 1
ATOM 770 C CA . TYR A 1 105 ? 13.518 5.602 -16.961 1.00 87.06 105 TYR A CA 1
ATOM 771 C C . TYR A 1 105 ? 12.930 4.405 -16.205 1.00 87.06 105 TYR A C 1
ATOM 773 O O . TYR A 1 105 ? 11.839 4.502 -15.648 1.00 87.06 105 TYR A O 1
ATOM 781 N N . MET A 1 106 ? 13.664 3.292 -16.126 1.00 84.94 106 MET A N 1
ATOM 782 C CA . MET A 1 106 ? 13.249 2.118 -15.351 1.00 84.94 106 MET A CA 1
ATOM 783 C C . MET A 1 106 ? 13.287 2.395 -13.856 1.00 84.94 106 MET A C 1
ATOM 785 O O . MET A 1 106 ? 12.354 2.047 -13.135 1.00 84.94 106 MET A O 1
ATOM 789 N N . THR A 1 107 ? 14.350 3.060 -13.405 1.00 90.94 107 THR A N 1
ATOM 790 C CA . THR A 1 107 ? 14.515 3.456 -12.008 1.00 90.94 107 THR A CA 1
ATOM 791 C C . THR A 1 107 ? 13.366 4.361 -11.560 1.00 90.94 107 THR A C 1
ATOM 793 O O . THR A 1 107 ? 12.823 4.162 -10.477 1.00 90.94 107 THR A O 1
ATOM 796 N N . LEU A 1 108 ? 12.935 5.305 -12.405 1.00 90.88 108 LEU A N 1
ATOM 797 C CA . LEU A 1 108 ? 11.801 6.195 -12.128 1.00 90.88 108 LEU A CA 1
ATOM 798 C C . LEU A 1 108 ? 10.430 5.512 -12.262 1.00 90.88 108 LEU A C 1
ATOM 800 O O . LEU A 1 108 ? 9.478 5.925 -11.600 1.00 90.88 108 LEU A O 1
ATOM 804 N N . ALA A 1 109 ? 10.308 4.460 -13.075 1.00 91.19 109 ALA A N 1
ATOM 805 C CA . ALA A 1 109 ? 9.065 3.700 -13.201 1.00 91.19 109 ALA A CA 1
ATOM 806 C C . ALA A 1 109 ? 8.737 2.890 -11.932 1.00 91.19 109 ALA A C 1
ATOM 808 O O . ALA A 1 109 ? 7.566 2.737 -11.584 1.00 91.19 109 ALA A O 1
ATOM 809 N N . LEU A 1 110 ? 9.750 2.410 -11.202 1.00 93.12 110 LEU A N 1
ATOM 810 C CA . LEU A 1 110 ? 9.563 1.578 -10.006 1.00 93.12 110 LEU A CA 1
ATOM 811 C C . LEU A 1 110 ? 8.761 2.282 -8.884 1.00 93.12 110 LEU A C 1
ATOM 813 O O . LEU A 1 110 ? 7.779 1.694 -8.420 1.00 93.12 110 LEU A O 1
ATOM 817 N N . PRO A 1 111 ? 9.065 3.535 -8.481 1.00 94.94 111 PRO A N 1
ATOM 818 C CA . PRO A 1 111 ? 8.233 4.279 -7.532 1.00 94.94 111 PRO A CA 1
ATOM 819 C C . PRO A 1 111 ? 6.805 4.527 -8.028 1.00 94.94 111 PRO A C 1
ATOM 821 O O . PRO A 1 111 ? 5.869 4.512 -7.228 1.00 94.94 111 PRO A O 1
ATOM 824 N N . LEU A 1 112 ? 6.609 4.725 -9.338 1.00 94.69 112 LEU A N 1
ATOM 825 C CA . LEU A 1 112 ? 5.272 4.899 -9.917 1.00 94.69 112 LEU A CA 1
ATOM 826 C C . LEU A 1 112 ? 4.438 3.619 -9.782 1.00 94.69 112 LEU A C 1
ATOM 828 O O . LEU A 1 112 ? 3.267 3.688 -9.397 1.00 94.69 112 LEU A O 1
ATOM 832 N N . PHE A 1 113 ? 5.044 2.449 -10.012 1.00 94.44 113 PHE A N 1
ATOM 833 C CA . PHE A 1 113 ? 4.393 1.163 -9.753 1.00 94.44 113 PHE A CA 1
ATOM 834 C C . PHE A 1 113 ? 4.051 0.997 -8.276 1.00 94.44 113 PHE A C 1
ATOM 836 O O . PHE A 1 113 ? 2.924 0.620 -7.955 1.00 94.44 113 PHE A O 1
ATOM 843 N N . GLY A 1 114 ? 4.980 1.334 -7.379 1.00 95.25 114 GLY A N 1
ATOM 844 C CA . GLY A 1 114 ? 4.745 1.304 -5.938 1.00 95.25 114 GLY A CA 1
ATOM 845 C C . GLY A 1 114 ? 3.582 2.183 -5.499 1.00 95.25 114 GLY A C 1
ATOM 846 O O . GLY A 1 114 ? 2.730 1.741 -4.731 1.00 95.25 114 GLY A O 1
ATOM 847 N N . LEU A 1 115 ? 3.489 3.402 -6.036 1.00 97.00 115 LEU A N 1
ATOM 848 C CA . LEU A 1 115 ? 2.377 4.310 -5.766 1.00 97.00 115 LEU A CA 1
ATOM 849 C C . LEU A 1 115 ? 1.044 3.729 -6.258 1.00 97.00 115 LEU A C 1
ATOM 851 O O . LEU A 1 115 ? 0.063 3.724 -5.512 1.00 97.00 115 LEU A O 1
ATOM 855 N N . ALA A 1 116 ? 0.999 3.197 -7.482 1.00 97.00 116 ALA A N 1
ATOM 856 C CA . ALA A 1 116 ? -0.207 2.577 -8.029 1.00 97.00 116 ALA A CA 1
ATOM 857 C C . ALA A 1 116 ? -0.654 1.359 -7.200 1.00 97.00 116 ALA A C 1
ATOM 859 O O . ALA A 1 116 ? -1.832 1.239 -6.849 1.00 97.00 116 ALA A O 1
ATOM 860 N N . GLN A 1 117 ? 0.288 0.491 -6.823 1.00 96.81 117 GLN A N 1
ATOM 861 C CA . GLN A 1 117 ? 0.044 -0.649 -5.938 1.00 96.81 117 GLN A CA 1
ATOM 862 C C . GLN A 1 117 ? -0.464 -0.191 -4.566 1.00 96.81 117 GLN A C 1
ATOM 864 O O . GLN A 1 117 ? -1.430 -0.755 -4.055 1.00 96.81 117 GLN A O 1
ATOM 869 N N . ALA A 1 118 ? 0.134 0.848 -3.980 1.00 97.06 118 ALA A N 1
ATOM 870 C CA . ALA A 1 118 ? -0.254 1.384 -2.679 1.00 97.06 118 ALA A CA 1
ATOM 871 C C . ALA A 1 118 ? -1.666 1.978 -2.686 1.00 97.06 118 ALA A C 1
ATOM 873 O O . ALA A 1 118 ? -2.453 1.693 -1.783 1.00 97.06 118 ALA A O 1
ATOM 874 N N . LEU A 1 119 ? -2.027 2.734 -3.727 1.00 97.50 119 LEU A N 1
ATOM 875 C CA . LEU A 1 119 ? -3.385 3.255 -3.912 1.00 97.50 119 LEU A CA 1
ATOM 876 C C . LEU A 1 119 ? -4.405 2.123 -4.084 1.00 97.50 119 LEU A C 1
ATOM 878 O O . LEU A 1 119 ? -5.482 2.160 -3.479 1.00 97.50 119 LEU A O 1
ATOM 882 N N . GLY A 1 120 ? -4.058 1.108 -4.880 1.00 97.00 120 GLY A N 1
ATOM 883 C CA . GLY A 1 120 ? -4.879 -0.084 -5.081 1.00 97.00 120 GLY A CA 1
ATOM 884 C C . GLY A 1 120 ? -5.090 -0.845 -3.779 1.00 97.00 120 GLY A C 1
ATOM 885 O O . GLY A 1 120 ? -6.228 -1.105 -3.387 1.00 97.00 120 GLY A O 1
ATOM 886 N N . GLY A 1 121 ? -4.002 -1.120 -3.059 1.00 96.50 121 GLY A N 1
ATOM 887 C CA . GLY A 1 121 ? -4.005 -1.783 -1.761 1.00 96.50 121 GLY A CA 1
ATOM 888 C C . GLY A 1 121 ? -4.806 -1.022 -0.710 1.00 96.50 121 GLY A C 1
ATOM 889 O O . GLY A 1 121 ? -5.634 -1.623 -0.032 1.00 96.50 121 GLY A O 1
ATOM 890 N N . TYR A 1 122 ? -4.643 0.299 -0.624 1.00 95.88 122 TYR A N 1
ATOM 891 C CA . TYR A 1 122 ? -5.384 1.146 0.312 1.00 95.88 122 TYR A CA 1
ATOM 892 C C . TYR A 1 122 ? -6.896 1.100 0.057 1.00 95.88 122 TYR A C 1
ATOM 894 O O . TYR A 1 122 ? -7.683 0.813 0.962 1.00 95.88 122 TYR A O 1
ATOM 902 N N . ARG A 1 123 ? -7.319 1.323 -1.195 1.00 96.25 123 ARG A N 1
ATOM 903 C CA . ARG A 1 123 ? -8.742 1.290 -1.575 1.00 96.25 123 ARG A CA 1
ATOM 904 C C . ARG A 1 123 ? -9.341 -0.107 -1.435 1.00 96.25 123 ARG A C 1
ATOM 906 O O . ARG A 1 123 ? -10.466 -0.251 -0.954 1.00 96.25 123 ARG A O 1
ATOM 913 N N . GLY A 1 124 ? -8.588 -1.133 -1.824 1.00 96.25 124 GLY A N 1
ATOM 914 C CA . GLY A 1 124 ? -8.958 -2.533 -1.646 1.00 96.25 124 GLY A CA 1
ATOM 915 C C . GLY A 1 124 ? -9.174 -2.882 -0.176 1.00 96.25 124 GLY A C 1
ATOM 916 O O . GLY A 1 124 ? -10.223 -3.418 0.182 1.00 96.25 124 GLY A O 1
ATOM 917 N N . ALA A 1 125 ? -8.230 -2.501 0.684 1.00 94.62 125 ALA A N 1
ATOM 918 C CA . ALA A 1 125 ? -8.302 -2.704 2.125 1.00 94.62 125 ALA A CA 1
ATOM 919 C C . ALA A 1 125 ? -9.532 -2.025 2.746 1.00 94.62 125 ALA A C 1
ATOM 921 O O . ALA A 1 125 ? -10.279 -2.684 3.466 1.00 94.62 125 ALA A O 1
ATOM 922 N N . LEU A 1 126 ? -9.809 -0.755 2.416 1.00 92.81 126 LEU A N 1
ATOM 923 C CA . LEU A 1 126 ? -11.010 -0.050 2.893 1.00 92.81 126 LEU A CA 1
ATOM 924 C C . LEU A 1 126 ? -12.310 -0.747 2.472 1.00 92.81 126 LEU A C 1
ATOM 926 O O . LEU A 1 126 ? -13.238 -0.878 3.272 1.00 92.81 126 LEU A O 1
ATOM 930 N N . ARG A 1 127 ? -12.378 -1.234 1.228 1.00 94.88 127 ARG A N 1
ATOM 931 C CA . ARG A 1 127 ? -13.531 -2.006 0.750 1.00 94.88 127 ARG A CA 1
ATOM 932 C C . ARG A 1 127 ? -13.683 -3.324 1.513 1.00 94.88 127 ARG A C 1
ATOM 934 O O . ARG A 1 127 ? -14.794 -3.672 1.895 1.00 94.88 127 ARG A O 1
ATOM 941 N N . GLY A 1 128 ? -12.577 -4.022 1.774 1.00 93.00 128 GLY A N 1
ATOM 942 C CA . GLY A 1 128 ? -12.568 -5.245 2.580 1.00 93.00 128 GLY A CA 1
ATOM 943 C C . GLY A 1 128 ? -13.019 -5.005 4.022 1.00 93.00 128 GLY A C 1
ATOM 944 O O . GLY A 1 128 ? -13.801 -5.789 4.552 1.00 93.00 128 GLY A O 1
ATOM 945 N N . LEU A 1 129 ? -12.595 -3.893 4.635 1.00 89.94 129 LEU A N 1
ATOM 946 C CA . LEU A 1 129 ? -13.048 -3.490 5.969 1.00 89.94 129 LEU A CA 1
ATOM 947 C C . LEU A 1 129 ? -14.552 -3.217 6.000 1.00 89.94 129 LEU A C 1
ATOM 949 O O . LEU A 1 129 ? -15.229 -3.723 6.888 1.00 89.94 129 LEU A O 1
ATOM 953 N N . ARG A 1 130 ? -15.085 -2.493 5.008 1.00 89.75 130 ARG A N 1
ATOM 954 C CA . ARG A 1 130 ? -16.530 -2.245 4.882 1.00 89.75 130 ARG A CA 1
ATOM 955 C C . ARG A 1 130 ? -17.334 -3.540 4.738 1.00 89.75 130 ARG A C 1
ATOM 957 O O . ARG A 1 130 ? -18.421 -3.658 5.282 1.00 89.75 130 ARG A O 1
ATOM 964 N N . GLU A 1 131 ? -16.807 -4.524 4.018 1.00 90.62 131 GLU A N 1
ATOM 965 C CA . GLU A 1 131 ? -17.456 -5.835 3.873 1.00 90.62 131 GLU A CA 1
ATOM 966 C C . GLU A 1 131 ? -17.402 -6.675 5.153 1.00 90.62 131 GLU A C 1
ATOM 968 O O . GLU A 1 131 ? -18.291 -7.486 5.389 1.00 90.62 131 GLU A O 1
ATOM 973 N N . ASN A 1 132 ? -16.370 -6.498 5.979 1.00 87.00 132 ASN A N 1
ATOM 974 C CA . ASN A 1 132 ? -16.215 -7.231 7.234 1.00 87.00 132 ASN A CA 1
ATOM 975 C C . ASN A 1 132 ? -17.051 -6.619 8.371 1.00 87.00 132 ASN A C 1
ATOM 977 O O . ASN A 1 132 ? -17.756 -7.329 9.092 1.00 87.00 132 ASN A O 1
ATOM 981 N N . LEU A 1 133 ? -16.959 -5.296 8.507 1.00 84.06 133 LEU A N 1
ATOM 982 C CA . LEU A 1 133 ? -17.485 -4.515 9.627 1.00 84.06 133 LEU A CA 1
ATOM 983 C C . LEU A 1 133 ? -18.831 -3.843 9.315 1.00 84.06 133 LEU A C 1
ATOM 985 O O . LEU A 1 133 ? -19.423 -3.240 10.194 1.00 84.06 133 LEU A O 1
ATOM 989 N N . GLY A 1 134 ? -19.321 -3.916 8.079 1.00 85.38 134 GLY A N 1
ATOM 990 C CA . GLY A 1 134 ? -20.574 -3.276 7.684 1.00 85.38 134 GLY A CA 1
ATOM 991 C C . GLY A 1 134 ? -20.417 -1.820 7.236 1.00 85.38 134 GLY A C 1
ATOM 992 O O . GLY A 1 134 ? -19.327 -1.324 6.931 1.00 85.38 134 GLY A O 1
ATOM 993 N N . GLY A 1 135 ? -21.556 -1.138 7.103 1.00 83.44 135 GLY A N 1
ATOM 994 C CA . GLY A 1 135 ? -21.622 0.234 6.604 1.00 83.44 135 GLY A CA 1
ATOM 995 C C . GLY A 1 135 ? -21.010 1.262 7.568 1.00 83.44 135 GLY A C 1
ATOM 996 O O . GLY A 1 135 ? -20.968 1.030 8.776 1.00 83.44 135 GLY A O 1
ATOM 997 N N . PRO A 1 136 ? -20.524 2.406 7.051 1.00 85.06 136 PRO A N 1
ATOM 998 C CA . PRO A 1 136 ? -20.127 3.526 7.894 1.00 85.06 136 PRO A CA 1
ATOM 999 C C . PRO A 1 136 ? -21.355 4.163 8.561 1.00 85.06 136 PRO A C 1
ATOM 1001 O O . PRO A 1 136 ? -22.325 4.490 7.882 1.00 85.06 136 PRO A O 1
ATOM 1004 N N . VAL A 1 137 ? -21.283 4.375 9.872 1.00 84.94 137 VAL A N 1
ATOM 1005 C CA . VAL A 1 137 ? -22.319 4.991 10.709 1.00 84.94 137 VAL A CA 1
ATOM 1006 C C . VAL A 1 137 ? -21.684 6.146 11.498 1.00 84.94 137 VAL A C 1
ATOM 1008 O O . VAL A 1 137 ? -20.524 6.043 11.919 1.00 84.94 137 VAL A O 1
ATOM 1011 N N . PRO A 1 138 ? -22.374 7.283 11.688 1.00 82.50 138 PRO A N 1
ATOM 1012 C CA . PRO A 1 138 ? -21.865 8.361 12.527 1.00 82.50 138 PRO A CA 1
ATOM 1013 C C . PRO A 1 138 ? -21.773 7.921 13.992 1.00 82.50 138 PRO A C 1
ATOM 1015 O O . PRO A 1 138 ? -22.718 7.383 14.559 1.00 82.50 138 PRO A O 1
ATOM 1018 N N . GLY A 1 139 ? -20.617 8.158 14.613 1.00 70.94 139 GLY A N 1
ATOM 1019 C CA . GLY A 1 139 ? -20.429 8.063 16.061 1.00 70.94 139 GLY A CA 1
ATOM 1020 C C . GLY A 1 139 ? -20.414 6.665 16.695 1.00 70.94 139 GLY A C 1
ATOM 1021 O O . GLY A 1 139 ? -19.908 6.553 17.809 1.00 70.94 139 GLY A O 1
ATOM 1022 N N . VAL A 1 140 ? -20.871 5.609 16.017 1.00 74.38 140 VAL A N 1
ATOM 1023 C CA . VAL A 1 140 ? -20.954 4.245 16.574 1.00 74.38 140 VAL A CA 1
ATOM 1024 C C . VAL A 1 140 ? -19.894 3.334 15.959 1.00 74.38 140 VAL A C 1
ATOM 1026 O O . VAL A 1 140 ? -19.820 3.196 14.741 1.00 74.38 140 VAL A O 1
ATOM 1029 N N . GLY A 1 141 ? -19.077 2.700 16.804 1.00 81.06 141 GLY A N 1
ATOM 1030 C CA . GLY A 1 141 ? -18.074 1.716 16.395 1.00 81.06 141 GLY A CA 1
ATOM 1031 C C . GLY A 1 141 ? -16.654 2.013 16.876 1.00 81.06 141 GLY A C 1
ATOM 1032 O O . GLY A 1 141 ? -16.368 3.057 17.467 1.00 81.06 141 GLY A O 1
ATOM 1033 N N . SER A 1 142 ? -15.749 1.076 16.595 1.00 81.81 142 SER A N 1
ATOM 1034 C CA . SER A 1 142 ? -14.363 1.080 17.082 1.00 81.81 142 SER A CA 1
ATOM 1035 C C . SER A 1 142 ? -13.322 1.367 16.002 1.00 81.81 142 SER A C 1
ATOM 1037 O O . SER A 1 142 ? -12.132 1.397 16.295 1.00 81.81 142 SER A O 1
ATOM 1039 N N . ILE A 1 143 ? -13.721 1.570 14.742 1.00 85.38 143 ILE A N 1
ATOM 1040 C CA . ILE A 1 143 ? -12.785 1.777 13.629 1.00 85.38 143 ILE A CA 1
ATOM 1041 C C . ILE A 1 143 ? -13.268 2.934 12.758 1.00 85.38 143 ILE A C 1
ATOM 1043 O O . ILE A 1 143 ? -14.420 2.945 12.336 1.00 85.38 143 ILE A O 1
ATOM 1047 N N . CYS A 1 144 ? -12.388 3.890 12.454 1.00 87.06 144 CYS A N 1
ATOM 1048 C CA . CYS A 1 144 ? -12.694 4.993 11.543 1.00 87.06 144 CYS A CA 1
ATOM 1049 C C . CYS A 1 144 ? -12.969 4.472 10.125 1.00 87.06 144 CYS A C 1
ATOM 1051 O O . CYS A 1 144 ? -12.148 3.752 9.556 1.00 87.06 144 CYS A O 1
ATOM 1053 N N . ALA A 1 145 ? -14.079 4.893 9.522 1.00 87.69 145 ALA A N 1
ATOM 1054 C CA . ALA A 1 145 ? -14.465 4.469 8.179 1.00 87.69 145 ALA A CA 1
ATOM 1055 C C . ALA A 1 145 ? -13.648 5.121 7.050 1.00 87.69 145 ALA A C 1
ATOM 1057 O O . ALA A 1 145 ? -13.685 4.648 5.915 1.00 87.69 145 ALA A O 1
ATOM 1058 N N . HIS A 1 146 ? -12.923 6.206 7.343 1.00 86.44 146 HIS A N 1
ATOM 1059 C CA . HIS A 1 146 ? -12.171 6.960 6.341 1.00 86.44 146 HIS A CA 1
ATOM 1060 C C . HIS A 1 146 ? -10.728 6.458 6.182 1.00 86.44 146 HIS A C 1
ATOM 1062 O O . HIS A 1 146 ? -10.274 6.207 5.067 1.00 86.44 146 HIS A O 1
ATOM 1068 N N . CYS A 1 147 ? -10.014 6.275 7.297 1.00 82.44 147 CYS A N 1
ATOM 1069 C CA . CYS A 1 147 ? -8.610 5.846 7.295 1.00 82.44 147 CYS A CA 1
ATOM 1070 C C . CYS A 1 147 ? -8.368 4.465 7.925 1.00 82.44 147 CYS A C 1
ATOM 1072 O O . CYS A 1 147 ? -7.255 3.944 7.867 1.00 82.44 147 CYS A O 1
ATOM 1074 N N . GLY A 1 148 ? -9.386 3.857 8.542 1.00 81.19 148 GLY A N 1
ATOM 1075 C CA . GLY A 1 148 ? -9.251 2.577 9.235 1.00 81.19 148 GLY A CA 1
ATOM 1076 C C . GLY A 1 148 ? -8.581 2.662 10.610 1.00 81.19 148 GLY A C 1
ATOM 1077 O O . GLY A 1 148 ? -8.258 1.616 11.168 1.00 81.19 148 GLY A O 1
ATOM 1078 N N . TYR A 1 149 ? -8.364 3.854 11.174 1.00 82.31 149 TYR A N 1
ATOM 1079 C CA . TYR A 1 149 ? -7.757 4.022 12.501 1.00 82.31 149 TYR A CA 1
ATOM 1080 C C . TYR A 1 149 ? -8.581 3.371 13.623 1.00 82.31 149 TYR A C 1
ATOM 1082 O O . TYR A 1 149 ? -9.805 3.289 13.530 1.00 82.31 149 TYR A O 1
ATOM 1090 N N . ASP A 1 150 ? -7.911 2.885 14.669 1.00 83.62 150 ASP A N 1
ATOM 1091 C CA . ASP A 1 150 ? -8.540 2.275 15.847 1.00 83.62 150 ASP A CA 1
ATOM 1092 C C . ASP A 1 150 ? -9.081 3.354 16.800 1.00 83.62 150 ASP A C 1
ATOM 1094 O O . ASP A 1 150 ? -8.331 4.130 17.382 1.00 83.62 150 ASP A O 1
ATOM 1098 N N . LEU A 1 151 ? -10.400 3.401 16.939 1.00 83.88 151 LEU A N 1
ATOM 1099 C CA . LEU A 1 151 ? -11.160 4.303 17.801 1.00 83.88 151 LEU A CA 1
ATOM 1100 C C . LEU A 1 151 ? -11.833 3.552 18.962 1.00 83.88 151 LEU A C 1
ATOM 1102 O O . LEU A 1 151 ? -12.696 4.114 19.624 1.00 83.88 151 LEU A O 1
ATOM 1106 N N . SER A 1 152 ? -11.451 2.298 19.236 1.00 81.31 152 SER A N 1
ATOM 1107 C CA . SER A 1 152 ? -12.006 1.513 20.355 1.00 81.31 152 SER A CA 1
ATOM 1108 C C . SER A 1 152 ? -11.847 2.195 21.718 1.00 81.31 152 SER A C 1
ATOM 1110 O O . SER A 1 152 ? -12.692 2.030 22.590 1.00 81.31 152 SER A O 1
ATOM 1112 N N . ALA A 1 153 ? -10.787 2.988 21.893 1.00 80.56 153 ALA A N 1
ATOM 1113 C CA . ALA A 1 153 ? -10.517 3.732 23.120 1.00 80.56 153 ALA A CA 1
ATOM 1114 C C . ALA A 1 153 ? -11.160 5.133 23.163 1.00 80.56 153 ALA A C 1
ATOM 1116 O O . ALA A 1 153 ? -10.925 5.864 24.121 1.00 80.56 153 ALA A O 1
ATOM 1117 N N . THR A 1 154 ? -11.920 5.552 22.144 1.00 81.25 154 THR A N 1
ATOM 1118 C CA . THR A 1 154 ? -12.550 6.883 22.111 1.00 81.25 154 THR A CA 1
ATOM 1119 C C . THR A 1 154 ? -14.062 6.785 22.251 1.00 81.25 154 THR A C 1
ATOM 1121 O O . THR A 1 154 ? -14.701 5.905 21.671 1.00 81.25 154 THR A O 1
ATOM 1124 N N . ALA A 1 155 ? -14.649 7.733 22.985 1.00 81.12 155 ALA A N 1
ATOM 1125 C CA . ALA A 1 155 ? -16.098 7.840 23.108 1.00 81.12 155 ALA A CA 1
ATOM 1126 C C . ALA A 1 155 ? -16.758 7.976 21.727 1.00 81.12 155 ALA A C 1
ATOM 1128 O O . ALA A 1 155 ? -16.159 8.511 20.785 1.00 81.12 155 ALA A O 1
ATOM 1129 N N . GLY A 1 156 ? -17.996 7.493 21.610 1.00 81.12 156 GLY A N 1
ATOM 1130 C CA . GLY A 1 156 ? -18.786 7.663 20.396 1.00 81.12 156 GLY A CA 1
ATOM 1131 C C . GLY A 1 156 ? -18.883 9.139 19.994 1.00 81.12 156 GLY A C 1
ATOM 1132 O O . GLY A 1 156 ? -18.928 10.025 20.843 1.00 81.12 156 GLY A O 1
ATOM 1133 N N . GLY A 1 157 ? -18.835 9.410 18.691 1.00 81.06 157 GLY A N 1
ATOM 1134 C CA . GLY A 1 157 ? -18.880 10.774 18.141 1.00 81.06 157 GLY A CA 1
ATOM 1135 C C . GLY A 1 157 ? -17.551 11.542 18.145 1.00 81.06 157 GLY A C 1
ATOM 1136 O O . GLY A 1 157 ? -17.462 12.590 17.513 1.00 81.06 157 GLY A O 1
ATOM 1137 N N . TRP A 1 158 ? -16.484 11.028 18.772 1.00 86.88 158 TRP A N 1
ATOM 1138 C CA . TRP A 1 158 ? -15.160 11.651 18.649 1.00 86.88 158 TRP A CA 1
ATOM 1139 C C . TRP A 1 158 ? -14.623 11.565 17.219 1.00 86.88 158 TRP A C 1
ATOM 1141 O O . TRP A 1 158 ? -14.622 10.480 16.620 1.00 86.88 158 TRP A O 1
ATOM 1151 N N . LYS A 1 159 ? -14.103 12.697 16.724 1.00 87.88 159 LYS A N 1
ATOM 1152 C CA . LYS A 1 159 ? -13.368 12.793 15.459 1.00 87.88 159 LYS A CA 1
ATOM 1153 C C . LYS A 1 159 ? -12.122 11.919 15.493 1.00 87.88 159 LYS A C 1
ATOM 1155 O O . LYS A 1 159 ? -11.440 11.809 16.511 1.00 87.88 159 LYS A O 1
ATOM 1160 N N . CYS A 1 160 ? -11.808 11.311 14.357 1.00 86.62 160 CYS A N 1
ATOM 1161 C CA . CYS A 1 160 ? -10.582 10.548 14.205 1.00 86.62 160 CYS A CA 1
ATOM 1162 C C . CYS A 1 160 ? -9.359 11.475 14.340 1.00 86.62 160 CYS A C 1
ATOM 1164 O O . CYS A 1 160 ? -9.276 12.444 13.587 1.00 86.62 160 CYS A O 1
ATOM 1166 N N . PRO A 1 161 ? -8.387 11.178 15.221 1.00 84.94 161 PRO A N 1
ATOM 1167 C CA . PRO A 1 161 ? -7.213 12.033 15.406 1.00 84.94 161 PRO A CA 1
ATOM 1168 C C . PRO A 1 161 ? -6.270 12.032 14.193 1.00 84.94 161 PRO A C 1
ATOM 1170 O O . PRO A 1 161 ? -5.545 12.995 13.994 1.00 84.94 161 PRO A O 1
ATOM 1173 N N . GLU A 1 162 ? -6.300 10.983 13.362 1.00 82.94 162 GLU A N 1
ATOM 1174 C CA . GLU A 1 162 ? -5.434 10.878 12.177 1.00 82.94 162 GLU A CA 1
ATOM 1175 C C . GLU A 1 162 ? -5.978 11.626 10.956 1.00 82.94 162 GLU A C 1
ATOM 1177 O O . GLU A 1 162 ? -5.211 12.134 10.148 1.00 82.94 162 GLU A O 1
ATOM 1182 N N . CYS A 1 163 ? -7.302 11.641 10.763 1.00 85.12 163 CYS A N 1
ATOM 1183 C CA . CYS A 1 163 ? -7.899 12.155 9.522 1.00 85.12 163 CYS A CA 1
ATOM 1184 C C . CYS A 1 163 ? -9.068 13.125 9.719 1.00 85.12 163 CYS A C 1
ATOM 1186 O O . CYS A 1 163 ? -9.661 13.560 8.738 1.00 85.12 163 CYS A O 1
ATOM 1188 N N . GLY A 1 164 ? -9.458 13.416 10.962 1.00 88.12 164 GLY A N 1
ATOM 1189 C CA . GLY A 1 164 ? -10.592 14.285 11.286 1.00 88.12 164 GLY A CA 1
ATOM 1190 C C . GLY A 1 164 ? -11.978 13.697 10.990 1.00 88.12 164 GLY A C 1
ATOM 1191 O O . GLY A 1 164 ? -12.976 14.344 11.291 1.00 88.12 164 GLY A O 1
ATOM 1192 N N . GLY A 1 165 ? -12.066 12.487 10.425 1.00 87.19 165 GLY A N 1
ATOM 1193 C CA . GLY A 1 165 ? -13.334 11.860 10.048 1.00 87.19 165 GLY A CA 1
ATOM 1194 C C . GLY A 1 165 ? -14.221 11.489 11.243 1.00 87.19 165 GLY A C 1
ATOM 1195 O O . GLY A 1 165 ? -13.729 11.031 12.273 1.00 87.19 165 GLY A O 1
ATOM 1196 N N . GLU A 1 166 ? -15.535 11.644 11.079 1.00 88.50 166 GLU A N 1
ATOM 1197 C CA . GLU A 1 166 ? -16.555 11.375 12.115 1.00 88.50 166 GLU A CA 1
ATOM 1198 C C . GLU A 1 166 ? -17.245 10.009 11.952 1.00 88.50 166 GLU A C 1
ATOM 1200 O O . GLU A 1 166 ? -17.876 9.490 12.877 1.00 88.50 166 GLU A O 1
ATOM 1205 N N . LEU A 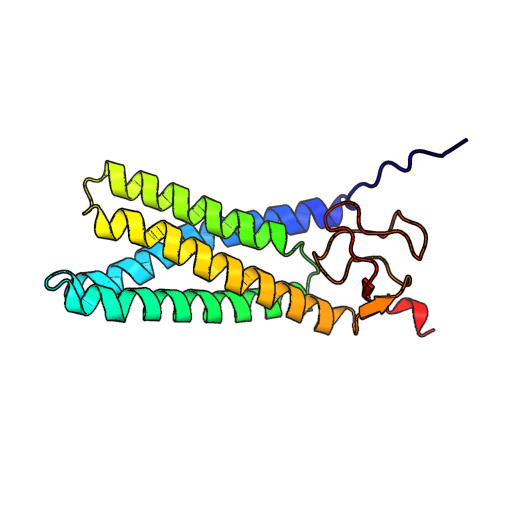1 167 ? -17.112 9.404 10.770 1.00 85.81 167 LEU A N 1
ATOM 1206 C CA . LEU A 1 167 ? -17.728 8.124 10.440 1.00 85.81 167 LEU A CA 1
ATOM 1207 C C . LEU A 1 167 ? -16.910 6.954 10.990 1.00 85.81 167 LEU A C 1
ATOM 1209 O O . LEU A 1 167 ? -15.681 6.901 10.846 1.00 85.81 167 LEU A O 1
ATOM 1213 N N . ARG A 1 168 ? -17.611 5.975 11.560 1.00 87.06 168 ARG A N 1
ATOM 1214 C CA . ARG A 1 168 ? -17.049 4.738 12.108 1.00 87.06 168 ARG A CA 1
ATOM 1215 C C . ARG A 1 168 ? -17.732 3.525 11.476 1.00 87.06 168 ARG A C 1
ATOM 1217 O O . ARG A 1 168 ? -18.850 3.637 10.990 1.00 87.06 168 ARG A O 1
ATOM 1224 N N . TYR A 1 169 ? -17.063 2.380 11.414 1.00 81.31 169 TYR A N 1
ATOM 1225 C CA . TYR A 1 169 ? -17.722 1.134 11.010 1.00 81.31 169 TYR A CA 1
ATOM 1226 C C . TYR A 1 169 ? -18.560 0.594 12.168 1.00 81.31 169 TYR A C 1
ATOM 1228 O O . TYR A 1 169 ? -18.046 0.530 13.287 1.00 81.31 169 TYR A O 1
ATOM 1236 N N . ALA A 1 170 ? -19.801 0.182 11.898 1.00 72.00 170 ALA A N 1
ATOM 1237 C CA . ALA A 1 170 ? -20.667 -0.418 12.908 1.00 72.00 170 ALA A CA 1
ATOM 1238 C C . ALA A 1 170 ? -19.969 -1.617 13.579 1.00 72.00 170 ALA A C 1
ATOM 1240 O O . ALA A 1 170 ? -19.457 -2.520 12.919 1.00 72.00 170 ALA A O 1
ATOM 1241 N N . SER A 1 171 ? -19.900 -1.640 14.909 1.00 62.81 171 SER A N 1
ATOM 1242 C CA . SER A 1 171 ? -19.528 -2.872 15.608 1.00 62.81 171 SER A CA 1
ATOM 1243 C C . SER A 1 171 ? -20.689 -3.852 15.463 1.00 62.81 171 SER A C 1
ATOM 1245 O O . SER A 1 171 ? -21.813 -3.478 15.779 1.00 62.81 171 SER A O 1
ATOM 1247 N N . ARG A 1 172 ? -20.441 -5.104 15.051 1.00 55.56 172 ARG A N 1
ATOM 1248 C CA . ARG A 1 172 ? -21.491 -6.150 15.003 1.00 5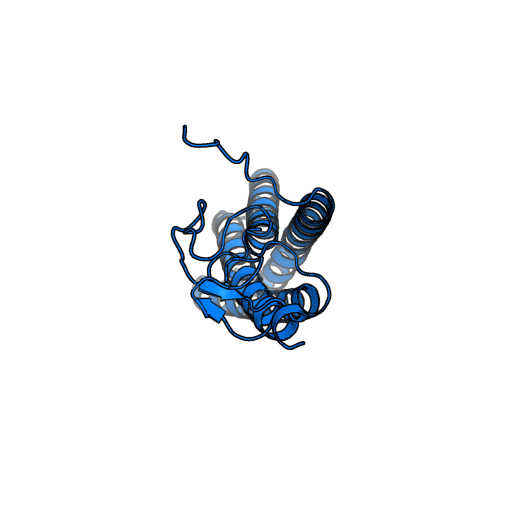5.56 172 ARG A CA 1
ATOM 1249 C C . ARG A 1 172 ? -22.211 -6.350 16.344 1.00 55.56 172 ARG A C 1
ATOM 1251 O O . ARG A 1 172 ? -23.320 -6.853 16.375 1.00 55.56 172 ARG A O 1
ATOM 1258 N N . GLU A 1 173 ? -21.587 -5.931 17.439 1.00 49.09 173 GLU A N 1
ATOM 1259 C CA . GLU A 1 173 ? -22.158 -5.930 18.789 1.00 49.09 173 GLU A CA 1
ATOM 1260 C C . GLU A 1 173 ? -23.284 -4.897 18.986 1.00 49.09 173 GLU A C 1
ATOM 1262 O O . GLU A 1 173 ? -23.990 -4.983 19.976 1.00 49.09 173 GLU A O 1
ATOM 1267 N N . ALA A 1 174 ? -23.469 -3.935 18.074 1.00 48.06 174 ALA A N 1
ATOM 1268 C CA . ALA A 1 174 ? -24.536 -2.930 18.156 1.00 48.06 174 ALA A CA 1
ATOM 1269 C C . ALA A 1 174 ? -25.861 -3.378 17.501 1.00 48.06 174 ALA A C 1
ATOM 1271 O O . ALA A 1 174 ? -26.824 -2.617 17.507 1.00 48.06 174 ALA A O 1
ATOM 1272 N N . GLU A 1 175 ? -25.901 -4.576 16.906 1.00 44.19 175 GLU A N 1
ATOM 1273 C CA . GLU A 1 175 ? -27.101 -5.166 16.285 1.00 44.19 175 GLU A CA 1
ATOM 1274 C C . GLU A 1 175 ? -27.777 -6.234 17.173 1.00 44.19 175 GLU A C 1
ATOM 1276 O O . GLU A 1 175 ? -28.718 -6.889 16.725 1.00 44.19 175 GLU A O 1
ATOM 1281 N N . VAL A 1 176 ? -27.314 -6.408 18.420 1.00 45.06 176 VAL A N 1
ATOM 1282 C CA . VAL A 1 176 ? -27.894 -7.305 19.440 1.00 45.06 176 VAL A CA 1
ATOM 1283 C C . VAL A 1 176 ? -28.396 -6.474 20.611 1.00 45.06 176 VAL A C 1
ATOM 1285 O O . VAL A 1 176 ? -29.512 -6.767 21.090 1.00 45.06 176 VAL A O 1
#

Mean predicted aligned error: 6.39 Å

Solvent-accessible surface area (backbone atoms only — not comparable to full-atom values): 8760 Å² total; per-residue (Å²): 134,86,76,81,72,79,78,64,67,55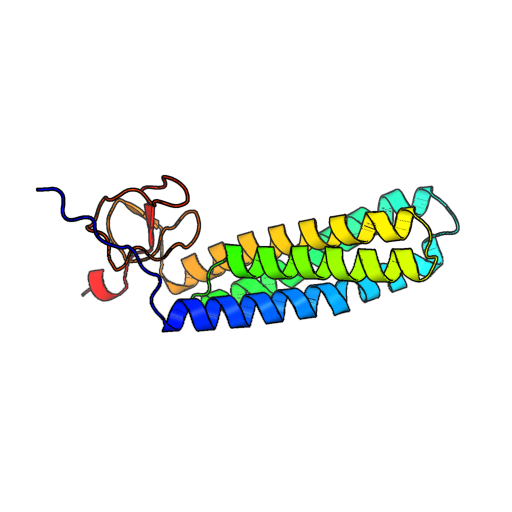,73,66,47,49,52,48,15,52,52,43,13,50,50,24,19,53,46,23,50,53,49,45,54,53,53,49,57,73,43,56,85,40,66,88,38,73,72,44,48,70,54,50,50,59,50,48,24,50,52,35,16,50,56,37,11,54,52,27,16,62,44,17,42,77,48,80,50,37,25,60,37,32,19,49,16,12,35,53,18,9,46,53,46,24,52,52,37,52,75,72,68,51,58,67,69,60,36,60,45,32,44,53,36,12,48,30,24,15,54,19,23,27,55,16,18,52,53,10,35,39,72,55,40,40,62,71,32,77,29,42,44,38,32,30,57,81,68,46,49,72,32,70,80,49,65,70,58,58,56,37,91,90,75,62,44,47,38,10,22,34,44,80,78,77,82,114

Radius of gyration: 18.98 Å; Cα contacts (8 Å, |Δi|>4): 300; chains: 1; bounding box: 51×30×62 Å